Protein AF-A0A975Y231-F1 (afdb_monomer)

Sequence (164 aa):
MLDDYGSAPGITREAVRAVLRAVDEGRPRDGLIEALLAHFKVDHEVDLSIKITATADIAVWAEPARLVFECADSGSAIALGVIEDAAERLARDLALARARGALGTTAVAAGGVVTNQPRLFRSVAHHLSTYDPELRLELLTVPPVMGALQIAHHLVSPLEPSRP

Mean predicted aligned error: 6.47 Å

Nearest PDB structures (foldseek):
  2ch5-assembly2_D  TM=7.961E-01  e=3.727E-05  Homo sapiens
  2ch6-assembly2_C  TM=7.775E-01  e=4.372E-05  Homo sapiens
  2ch5-assembly2_C  TM=7.924E-01  e=8.732E-05  Homo sapiens
  2ch5-assembly1_A  TM=7.922E-01  e=1.568E-04  Homo sapiens
  2ch6-assembly1_D  TM=7.893E-01  e=2.669E-04  Homo sapiens

pLDDT: mean 88.18, std 10.55, range [45.03, 97.5]

Foldseek 3Di:
DPPPCQALLNLLVQLLVLLVVCVVVVHDDFVSQVLLCVVLVHDDSVVSVVSVVVDPDSVSSNVCSVVLLVSVVVPGPSSLVSLLVSLLVLLLVVLVVVVVPDPDQEDEDDDDRVVVRVPSVVSNQVNNCVSPVSRHYHYDPDDVVVVVVVVVVVVPDDDPPDDD

InterPro domains:
  IPR052519 Eukaryotic-type N-acetylglucosamine Kinase [PTHR43190] (2-156)

Radius of gyration: 20.05 Å; Cα contacts (8 Å, |Δi|>4): 178; chains: 1; bounding box: 51×28×69 Å

Organism: NCBI:txid2849501

Secondary structure (DSSP, 8-state):
--S-TTSHHHHHHHHHHHHHHHHHTTPPP-HHHHHHHHHHT-SSHHHHHHHHHT---HHHHHTTHHHHHHHHHTT-HHHHHHHHHHHHHHHHHHHHHHHTT---SEEEE-SHHHHH-HHHHHHHHHHHH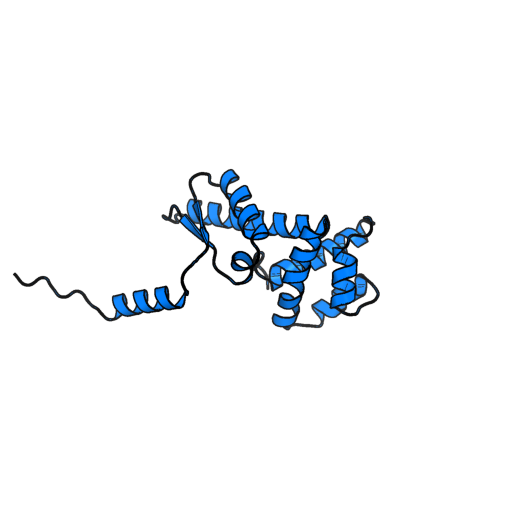HH-TT-EEEE--S-HHHHHHHHHHHHH--------

Solvent-accessible surface area (backbone atoms only — not comparable to full-atom values): 9336 Å² total; per-residue (Å²): 137,93,82,50,51,72,39,35,41,28,42,32,51,48,42,53,52,51,45,52,51,37,58,76,69,68,54,79,92,44,62,45,54,59,50,49,30,63,72,72,70,43,95,47,76,72,50,50,57,52,60,52,70,75,47,90,50,63,66,74,36,30,65,53,26,63,53,42,54,54,25,30,76,72,66,14,65,68,32,41,49,43,48,48,55,28,16,40,51,53,20,49,51,52,40,50,45,40,77,75,65,51,85,71,57,61,48,71,50,73,53,78,47,54,75,73,32,66,66,49,44,53,42,23,49,54,40,20,50,74,69,33,73,73,52,42,76,42,73,64,89,65,66,70,66,59,58,52,50,52,52,49,50,60,72,72,52,71,81,78,75,84,77,133

Structure (mmCIF, N/CA/C/O backbone):
data_AF-A0A975Y231-F1
#
_entry.id   AF-A0A975Y231-F1
#
loop_
_atom_site.group_PDB
_atom_site.id
_atom_site.type_symbol
_atom_site.label_atom_id
_atom_site.label_alt_id
_atom_site.label_comp_id
_atom_site.label_asym_id
_atom_site.label_entity_id
_atom_site.label_seq_id
_atom_site.pdbx_PDB_ins_code
_atom_site.Cartn_x
_atom_site.Cartn_y
_atom_site.Cartn_z
_atom_site.occupancy
_atom_site.B_iso_or_equiv
_atom_site.auth_seq_id
_atom_site.auth_comp_id
_atom_site.auth_asym_id
_atom_site.auth_atom_id
_atom_site.pdbx_PDB_model_num
ATOM 1 N N . MET A 1 1 ? 11.691 5.736 7.915 1.00 57.59 1 MET A N 1
ATOM 2 C CA . MET A 1 1 ? 11.540 5.540 6.453 1.00 57.59 1 MET A CA 1
ATOM 3 C C . MET A 1 1 ? 10.655 6.646 5.909 1.00 57.59 1 MET A C 1
ATOM 5 O O . MET A 1 1 ? 9.597 6.842 6.491 1.00 57.59 1 MET A O 1
ATOM 9 N N . LEU A 1 2 ? 11.084 7.391 4.886 1.00 62.06 2 LEU A N 1
ATOM 10 C CA . LEU A 1 2 ? 10.370 8.591 4.415 1.00 62.06 2 LEU A CA 1
ATOM 11 C C . LEU A 1 2 ? 9.488 8.354 3.176 1.00 62.06 2 LEU A C 1
ATOM 13 O O . LEU A 1 2 ? 8.511 9.076 3.024 1.00 62.06 2 LEU A O 1
ATOM 17 N N . ASP A 1 3 ? 9.771 7.342 2.345 1.00 63.41 3 ASP A N 1
ATOM 18 C CA . ASP A 1 3 ? 9.187 7.276 0.988 1.00 63.41 3 ASP A CA 1
ATOM 19 C C . ASP A 1 3 ? 8.788 5.869 0.503 1.00 63.41 3 ASP A C 1
ATOM 21 O O . ASP A 1 3 ? 8.765 5.587 -0.685 1.00 63.41 3 ASP A O 1
ATOM 25 N N . ASP A 1 4 ? 8.480 4.947 1.417 1.00 77.19 4 ASP A N 1
ATOM 26 C CA . ASP A 1 4 ? 8.187 3.551 1.053 1.00 77.19 4 ASP A CA 1
ATOM 27 C C . ASP A 1 4 ? 6.701 3.187 1.210 1.00 77.19 4 ASP A C 1
ATOM 29 O O . ASP A 1 4 ? 6.349 2.254 1.928 1.00 77.19 4 ASP A O 1
ATOM 33 N N . TYR A 1 5 ? 5.803 3.980 0.617 1.00 78.19 5 TYR A N 1
ATOM 34 C CA . TYR A 1 5 ? 4.349 3.923 0.868 1.00 78.19 5 TYR A CA 1
ATOM 35 C C . TYR A 1 5 ? 3.684 2.584 0.506 1.00 78.19 5 TYR A C 1
ATOM 37 O O . TYR A 1 5 ? 2.683 2.225 1.118 1.00 78.19 5 TYR A O 1
ATOM 45 N N . GLY A 1 6 ? 4.242 1.842 -0.454 1.00 80.81 6 GLY A N 1
ATOM 46 C CA . GLY A 1 6 ? 3.744 0.526 -0.870 1.00 80.81 6 GLY A CA 1
ATOM 47 C C . GLY A 1 6 ? 4.340 -0.660 -0.109 1.00 80.81 6 GLY A C 1
ATOM 48 O O . GLY A 1 6 ? 3.898 -1.795 -0.296 1.00 80.81 6 GLY A O 1
ATOM 49 N N . SER A 1 7 ? 5.360 -0.432 0.721 1.00 89.06 7 SER A N 1
ATOM 50 C CA . SER A 1 7 ? 5.985 -1.495 1.511 1.00 89.06 7 SER A CA 1
ATOM 51 C C . SER A 1 7 ? 5.190 -1.852 2.753 1.00 89.06 7 SER A C 1
ATOM 53 O O . SER A 1 7 ? 4.335 -1.101 3.215 1.00 89.06 7 SER A O 1
ATOM 55 N N . ALA A 1 8 ? 5.547 -2.982 3.360 1.00 90.38 8 ALA A N 1
ATOM 56 C CA . ALA A 1 8 ? 4.951 -3.412 4.612 1.00 90.38 8 ALA A CA 1
ATOM 57 C C . ALA A 1 8 ? 5.164 -2.374 5.743 1.00 90.38 8 ALA A C 1
ATOM 59 O O . ALA A 1 8 ? 4.168 -1.924 6.308 1.00 90.38 8 ALA A O 1
ATOM 60 N N . PRO A 1 9 ? 6.393 -1.885 6.017 1.00 89.12 9 PRO A N 1
ATOM 61 C CA . PRO A 1 9 ? 6.603 -0.787 6.965 1.00 89.12 9 PRO A CA 1
ATOM 62 C C . PRO A 1 9 ? 5.831 0.493 6.630 1.00 89.12 9 PRO A C 1
ATOM 64 O O . PRO A 1 9 ? 5.338 1.169 7.533 1.00 89.12 9 PRO A O 1
ATOM 67 N N . GLY A 1 10 ? 5.721 0.838 5.343 1.00 90.81 10 GLY A N 1
ATOM 68 C CA . GLY A 1 10 ? 4.967 2.005 4.890 1.00 90.81 10 GLY A CA 1
ATOM 69 C C . GLY A 1 10 ? 3.477 1.894 5.177 1.00 90.81 10 GLY A C 1
ATOM 70 O O . GLY A 1 10 ? 2.912 2.801 5.784 1.00 90.81 10 GLY A O 1
ATOM 71 N N . ILE A 1 11 ? 2.867 0.766 4.810 1.00 93.44 11 ILE A N 1
ATOM 72 C CA . ILE A 1 11 ? 1.452 0.478 5.062 1.00 93.44 11 ILE A CA 1
ATOM 73 C C . ILE A 1 11 ? 1.153 0.521 6.560 1.00 93.44 11 ILE A C 1
ATOM 75 O O . ILE A 1 11 ? 0.226 1.213 6.972 1.00 93.44 11 ILE A O 1
ATOM 79 N N . THR A 1 12 ? 1.969 -0.131 7.392 1.00 92.06 12 THR A N 1
ATOM 80 C CA . THR A 1 12 ? 1.816 -0.077 8.854 1.00 92.06 12 THR A CA 1
ATOM 81 C C . THR A 1 12 ? 1.907 1.349 9.385 1.00 92.06 12 THR A C 1
ATOM 83 O O . THR A 1 12 ? 1.085 1.765 10.201 1.00 92.06 12 THR A O 1
ATOM 86 N N . ARG A 1 13 ? 2.889 2.128 8.917 1.00 89.62 13 ARG A N 1
ATOM 87 C CA . ARG A 1 13 ? 3.065 3.520 9.342 1.00 89.62 13 ARG A CA 1
ATOM 88 C C . ARG A 1 13 ? 1.849 4.370 8.998 1.00 89.62 13 ARG A C 1
ATOM 90 O O . ARG A 1 13 ? 1.372 5.108 9.858 1.00 89.62 13 ARG A O 1
ATOM 97 N N . GLU A 1 14 ? 1.348 4.282 7.770 1.00 93.00 14 GLU A N 1
ATOM 98 C CA . GLU A 1 14 ? 0.168 5.048 7.368 1.00 93.00 14 GLU A CA 1
ATOM 99 C C . GLU A 1 14 ? -1.104 4.553 8.072 1.00 93.00 14 GLU A C 1
ATOM 101 O O . GLU A 1 14 ? -1.926 5.378 8.464 1.00 93.00 14 GLU A O 1
ATOM 106 N N . ALA A 1 15 ? -1.227 3.251 8.351 1.00 93.62 15 ALA A N 1
ATOM 107 C CA . ALA A 1 15 ? -2.323 2.694 9.143 1.00 93.62 15 ALA A CA 1
ATOM 108 C C . ALA A 1 15 ? -2.363 3.264 10.564 1.00 93.62 15 ALA A C 1
ATOM 110 O O . ALA A 1 15 ? -3.399 3.750 11.011 1.00 93.62 15 ALA A O 1
ATOM 111 N N . VAL A 1 16 ? -1.221 3.286 11.250 1.00 91.19 16 VAL A N 1
ATOM 112 C CA . VAL A 1 16 ? -1.094 3.855 12.600 1.00 91.19 16 VAL A CA 1
ATOM 113 C C . VAL A 1 16 ? -1.436 5.342 12.594 1.00 91.19 16 VAL A C 1
ATOM 115 O O . VAL A 1 16 ? -2.213 5.799 13.429 1.00 91.19 16 VAL A O 1
ATOM 118 N N . ARG A 1 17 ? -0.923 6.103 11.619 1.00 91.31 17 ARG A N 1
ATOM 119 C CA . ARG A 1 17 ? -1.261 7.528 11.467 1.00 91.31 17 ARG A CA 1
ATOM 120 C C . ARG A 1 17 ? -2.753 7.742 11.218 1.00 91.31 17 ARG A C 1
ATOM 122 O O . ARG A 1 17 ? -3.325 8.679 11.770 1.00 91.31 17 ARG A O 1
ATOM 129 N N . ALA A 1 18 ? -3.376 6.902 10.395 1.00 93.88 18 ALA A N 1
ATOM 130 C CA . ALA A 1 18 ? -4.797 6.992 10.086 1.00 93.88 18 ALA A CA 1
ATOM 131 C C . ALA A 1 18 ? -5.674 6.648 11.300 1.00 93.88 18 ALA A C 1
ATOM 133 O O . ALA A 1 18 ? -6.675 7.327 11.521 1.00 93.88 18 ALA A O 1
ATOM 134 N N . VAL A 1 19 ? -5.272 5.660 12.106 1.00 92.75 19 VAL A N 1
ATOM 135 C CA . VAL A 1 19 ? -5.929 5.321 13.376 1.00 92.75 19 VAL A CA 1
ATOM 136 C C . VAL A 1 19 ? -5.845 6.475 14.368 1.00 92.75 19 VAL A C 1
ATOM 138 O O . VAL A 1 19 ? -6.881 6.907 14.862 1.00 92.75 19 VAL A O 1
ATOM 141 N N . LEU A 1 20 ? -4.652 7.029 14.605 1.00 90.38 20 LEU A N 1
ATOM 142 C CA . LEU A 1 20 ? -4.482 8.159 15.527 1.00 90.38 20 LEU A CA 1
ATOM 143 C C . LEU A 1 20 ? -5.336 9.361 15.102 1.00 90.38 20 LEU A C 1
ATOM 145 O O . LEU A 1 20 ? -6.070 9.917 15.910 1.00 90.38 20 LEU A O 1
ATOM 149 N N . ARG A 1 21 ? -5.336 9.687 13.803 1.00 92.25 21 ARG A N 1
ATOM 150 C CA . ARG A 1 21 ? -6.192 10.745 13.255 1.00 92.25 21 ARG A CA 1
ATOM 151 C C . ARG A 1 21 ? -7.682 10.460 13.471 1.00 92.25 21 ARG A C 1
ATOM 153 O O . ARG A 1 21 ? -8.431 11.366 13.812 1.00 92.25 21 ARG A O 1
ATOM 160 N N . ALA A 1 22 ? -8.130 9.223 13.257 1.00 91.81 22 ALA A N 1
ATOM 161 C CA . ALA A 1 22 ? -9.532 8.855 13.450 1.00 91.81 22 ALA A CA 1
ATOM 162 C C . ALA A 1 22 ? -9.974 8.991 14.917 1.00 91.81 22 ALA A C 1
ATOM 164 O O . ALA A 1 22 ? -11.104 9.412 15.168 1.00 91.81 22 ALA A O 1
ATOM 165 N N . VAL A 1 23 ? -9.083 8.674 15.860 1.00 88.50 23 VAL A N 1
ATOM 166 C CA . VAL A 1 23 ? -9.304 8.853 17.303 1.00 88.50 23 VAL A CA 1
ATOM 167 C C . VAL A 1 23 ? -9.409 10.335 17.654 1.00 88.50 23 VAL A C 1
ATOM 169 O O . VAL A 1 23 ? -10.379 10.729 18.300 1.00 88.50 23 VAL A O 1
ATOM 172 N N . ASP A 1 24 ? -8.479 11.161 17.171 1.00 89.19 24 ASP A N 1
ATOM 173 C CA . ASP A 1 24 ? -8.492 12.614 17.397 1.00 89.19 24 ASP A CA 1
ATOM 174 C C . ASP A 1 24 ? -9.764 13.279 16.840 1.00 89.19 24 ASP A C 1
ATOM 176 O O . ASP A 1 24 ? -10.299 14.222 17.420 1.00 89.19 24 ASP A O 1
ATOM 180 N N . GLU A 1 25 ? -10.281 12.766 15.721 1.00 91.25 25 GLU A N 1
ATOM 181 C CA . GLU A 1 25 ? -11.525 13.222 15.094 1.00 91.25 25 GLU A CA 1
ATOM 182 C C . GLU A 1 25 ? -12.798 12.655 15.758 1.00 91.25 25 GLU A C 1
ATOM 184 O O . GLU A 1 25 ? -13.907 13.014 15.360 1.00 91.25 25 GLU A O 1
ATOM 189 N N . GLY A 1 26 ? -12.670 11.763 16.747 1.00 89.25 26 GLY A N 1
ATOM 190 C CA . GLY A 1 26 ? -13.803 11.131 17.427 1.00 89.25 26 GLY A CA 1
ATOM 191 C C . GLY A 1 26 ? -14.628 10.201 16.530 1.00 89.25 26 GLY A C 1
ATOM 192 O O . GLY A 1 26 ? -15.839 10.068 16.726 1.00 89.25 26 GLY A O 1
ATOM 193 N N . ARG A 1 27 ? -14.007 9.580 15.516 1.00 87.06 27 ARG A N 1
ATOM 194 C CA . ARG A 1 27 ? -14.697 8.650 14.607 1.00 87.06 27 ARG A CA 1
ATOM 195 C C . ARG A 1 27 ? -15.160 7.379 15.344 1.00 87.06 27 ARG A C 1
ATOM 197 O O . ARG A 1 27 ? -14.562 6.997 16.351 1.00 87.06 27 ARG A O 1
ATOM 204 N N . PRO A 1 28 ? -16.206 6.690 14.842 1.00 82.75 28 PRO A N 1
ATOM 205 C CA . PRO A 1 28 ? -16.649 5.412 15.397 1.00 82.75 28 PRO A CA 1
ATOM 206 C C . PRO A 1 28 ? -15.533 4.363 15.433 1.00 82.75 28 PRO A C 1
ATOM 208 O O . PRO A 1 28 ? -14.606 4.409 14.623 1.00 82.75 28 PRO A O 1
ATOM 211 N N . ARG A 1 29 ? -15.668 3.381 16.334 1.00 82.94 29 ARG A N 1
ATOM 212 C CA . ARG A 1 29 ? -14.738 2.249 16.415 1.00 82.94 29 ARG A CA 1
ATOM 213 C C . ARG A 1 29 ? -14.669 1.511 15.081 1.00 82.94 29 ARG A C 1
ATOM 215 O O . ARG A 1 29 ? -15.691 1.114 14.526 1.00 82.94 29 ARG A O 1
ATOM 222 N N . ASP A 1 30 ? -13.446 1.331 14.603 1.00 93.81 30 ASP A N 1
ATOM 223 C CA . ASP A 1 30 ? -13.108 0.640 13.366 1.00 93.81 30 ASP A CA 1
ATOM 224 C C . ASP A 1 30 ? -12.259 -0.593 13.710 1.00 93.81 30 ASP A C 1
ATOM 226 O O . ASP A 1 30 ? -11.387 -0.528 14.579 1.00 93.81 30 ASP A O 1
ATOM 230 N N . GLY A 1 31 ? -12.507 -1.719 13.033 1.00 93.56 31 GLY A N 1
ATOM 231 C CA . GLY A 1 31 ? -11.843 -2.993 13.327 1.00 93.56 31 GLY A CA 1
ATOM 232 C C . GLY A 1 31 ? -10.315 -2.960 13.201 1.00 93.56 31 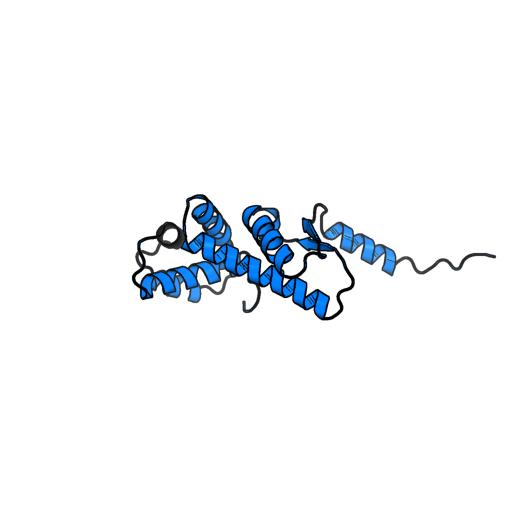GLY A C 1
ATOM 233 O O . GLY A 1 31 ? -9.638 -3.757 13.844 1.00 93.56 31 GLY A O 1
ATOM 234 N N . LEU A 1 32 ? -9.749 -2.019 12.436 1.00 95.44 32 LEU A N 1
ATOM 235 C CA . LEU A 1 32 ? -8.300 -1.824 12.375 1.00 95.44 32 LEU A CA 1
ATOM 236 C C . LEU A 1 32 ? -7.727 -1.310 13.702 1.00 95.44 32 LEU A C 1
ATOM 238 O O . LEU A 1 32 ? -6.613 -1.685 14.066 1.00 95.44 32 LEU A O 1
ATOM 242 N N . ILE 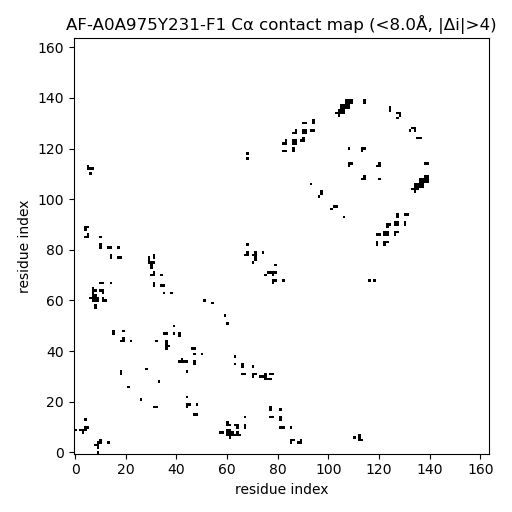A 1 33 ? -8.474 -0.471 14.425 1.00 93.19 33 ILE A N 1
ATOM 243 C CA . ILE A 1 33 ? -8.046 0.073 15.720 1.00 93.19 33 ILE A CA 1
ATOM 244 C C . ILE A 1 33 ? -7.876 -1.083 16.707 1.00 93.19 33 ILE A C 1
ATOM 246 O O . ILE A 1 33 ? -6.794 -1.276 17.257 1.00 93.19 33 ILE A O 1
ATOM 250 N N . GLU A 1 34 ? -8.917 -1.902 16.861 1.00 92.06 34 GLU A N 1
ATOM 251 C CA . GLU A 1 34 ? -8.921 -3.054 17.771 1.00 92.06 34 GLU A CA 1
ATOM 252 C C . GLU A 1 34 ? -7.822 -4.064 17.413 1.00 92.06 34 GLU A C 1
ATOM 254 O O . GLU A 1 34 ? -7.103 -4.551 18.287 1.00 92.06 34 GLU A O 1
ATOM 259 N N . ALA A 1 35 ? -7.642 -4.327 16.118 1.00 94.19 35 ALA A N 1
ATOM 260 C CA . ALA A 1 35 ? -6.631 -5.246 15.623 1.00 94.19 35 ALA A CA 1
ATOM 261 C C . ALA A 1 35 ? -5.201 -4.774 15.945 1.00 94.19 35 ALA A C 1
ATOM 263 O O . ALA A 1 35 ? -4.377 -5.566 16.409 1.00 94.19 35 ALA A O 1
ATOM 264 N N . LEU A 1 36 ? -4.900 -3.487 15.740 1.00 91.94 36 LEU A N 1
ATOM 265 C CA . LEU A 1 36 ? -3.579 -2.931 16.038 1.00 91.94 36 LEU A CA 1
ATOM 266 C C . LEU A 1 36 ? -3.306 -2.885 17.547 1.00 91.94 36 LEU A C 1
ATOM 268 O O . LEU A 1 36 ? -2.211 -3.260 17.962 1.00 91.94 36 LEU A O 1
ATOM 272 N N . LEU A 1 37 ? -4.288 -2.504 18.371 1.00 91.06 37 LEU A N 1
ATOM 273 C CA . LEU A 1 37 ? -4.159 -2.547 19.834 1.00 91.06 37 LEU A CA 1
ATOM 274 C C . LEU A 1 37 ? -3.817 -3.965 20.319 1.00 91.06 37 LEU A C 1
ATOM 276 O O . LEU A 1 37 ? -2.854 -4.159 21.066 1.00 91.06 37 LEU A O 1
ATOM 280 N N . ALA A 1 38 ? -4.543 -4.970 19.819 1.00 91.88 38 ALA A N 1
ATOM 281 C CA . ALA A 1 38 ? -4.301 -6.372 20.146 1.00 91.88 38 ALA A CA 1
ATOM 282 C C . ALA A 1 38 ? -2.917 -6.855 19.678 1.00 91.88 38 ALA A C 1
ATOM 284 O O . ALA A 1 38 ? -2.214 -7.534 20.431 1.00 91.88 38 ALA A O 1
ATOM 285 N N . HIS A 1 39 ? -2.499 -6.482 18.464 1.00 91.00 39 HIS A N 1
ATOM 286 C CA . HIS A 1 39 ? -1.195 -6.856 17.914 1.00 91.00 39 HIS A CA 1
ATOM 287 C C . HIS A 1 39 ? -0.037 -6.269 18.735 1.00 91.00 39 HIS A C 1
ATOM 289 O O . HIS A 1 39 ? 0.885 -6.988 19.124 1.00 91.00 39 HIS A O 1
ATOM 295 N N . PHE A 1 40 ? -0.108 -4.975 19.057 1.00 87.62 40 PHE A N 1
ATOM 296 C CA . PHE A 1 40 ? 0.931 -4.281 19.820 1.00 87.62 40 PHE A CA 1
ATOM 297 C C . PHE A 1 40 ? 0.837 -4.493 21.337 1.00 87.62 40 PHE A C 1
ATOM 299 O O . PHE A 1 40 ? 1.755 -4.088 22.058 1.00 87.62 40 PHE A O 1
ATOM 306 N N . LYS A 1 41 ? -0.214 -5.183 21.806 1.00 89.69 41 LYS A N 1
ATOM 307 C CA . LYS A 1 41 ? -0.499 -5.480 23.218 1.00 89.69 41 LYS A CA 1
ATOM 308 C C . LYS A 1 41 ? -0.548 -4.207 24.061 1.00 89.69 41 LYS A C 1
ATOM 310 O O . LYS A 1 41 ? 0.156 -4.091 25.065 1.00 89.69 41 LYS A O 1
ATOM 315 N N . VAL A 1 42 ? -1.341 -3.249 23.598 1.00 89.50 42 VAL A N 1
ATOM 316 C CA . VAL A 1 42 ? -1.576 -1.968 24.265 1.00 89.50 42 VAL A CA 1
ATOM 317 C C . VAL A 1 42 ? -3.072 -1.758 24.470 1.00 89.50 42 VAL A C 1
ATOM 319 O O . VAL A 1 42 ? -3.879 -2.209 23.658 1.00 89.50 42 VAL A O 1
ATOM 322 N N . ASP A 1 43 ? -3.431 -1.075 25.553 1.00 84.75 43 ASP A N 1
ATOM 323 C CA . ASP A 1 43 ? -4.831 -0.898 25.952 1.00 84.75 43 ASP A CA 1
ATOM 324 C C . ASP A 1 43 ? -5.464 0.359 25.334 1.00 84.75 43 ASP A C 1
ATOM 326 O O . ASP A 1 43 ? -6.685 0.427 25.176 1.00 84.75 43 ASP A O 1
ATOM 330 N N . HIS A 1 44 ? -4.639 1.346 24.965 1.00 82.81 44 HIS A N 1
ATOM 331 C CA . HIS A 1 44 ? -5.086 2.639 24.454 1.00 82.81 44 HIS A CA 1
ATOM 332 C C . HIS A 1 44 ? -4.363 3.052 23.169 1.00 82.81 44 HIS A C 1
ATOM 334 O O . HIS A 1 44 ? -3.193 2.750 22.938 1.00 82.81 44 HIS A O 1
ATOM 340 N N . GLU A 1 45 ? -5.062 3.806 22.325 1.00 80.44 45 GLU A N 1
ATOM 341 C CA . GLU A 1 45 ? -4.591 4.231 21.005 1.00 80.44 45 GLU A CA 1
ATOM 342 C C . GLU A 1 45 ? -3.390 5.179 21.104 1.00 80.44 45 GLU A C 1
ATOM 344 O O . GLU A 1 45 ? -2.491 5.143 20.264 1.00 80.44 45 GLU A O 1
ATOM 349 N N . VAL A 1 46 ? -3.318 5.970 22.179 1.00 77.44 46 VAL A N 1
ATOM 350 C CA . VAL A 1 46 ? -2.167 6.837 22.479 1.00 77.44 46 VAL A CA 1
ATOM 351 C C . VAL A 1 46 ? -0.897 6.010 22.706 1.00 77.44 46 VAL A C 1
ATOM 353 O O . VAL A 1 46 ? 0.176 6.383 22.221 1.00 77.44 46 VAL A O 1
ATOM 356 N N . ASP A 1 47 ? -1.013 4.847 23.352 1.00 83.06 47 ASP A N 1
ATOM 357 C CA . ASP A 1 47 ? 0.119 3.956 23.628 1.00 83.06 47 ASP A CA 1
ATOM 358 C C . ASP A 1 47 ? 0.659 3.297 22.355 1.00 83.06 47 ASP A C 1
ATOM 360 O O . ASP A 1 47 ? 1.845 2.962 22.285 1.00 83.06 47 ASP A O 1
ATOM 364 N N . LEU A 1 48 ? -0.174 3.180 21.314 1.00 80.75 48 LEU A N 1
ATOM 365 C CA . LEU A 1 48 ? 0.234 2.704 19.993 1.00 80.75 48 LEU A CA 1
ATOM 366 C C . LEU A 1 48 ? 1.361 3.580 19.431 1.00 80.75 48 LEU A C 1
ATOM 368 O O . LEU A 1 48 ? 2.376 3.066 18.961 1.00 80.75 48 LEU A O 1
ATOM 372 N N . SER A 1 49 ? 1.214 4.907 19.541 1.00 78.12 49 SER A N 1
ATOM 373 C CA . SER A 1 49 ? 2.204 5.872 19.052 1.00 78.12 49 SER A CA 1
ATOM 374 C C . SER A 1 49 ? 3.539 5.754 19.795 1.00 78.12 49 SER A C 1
ATOM 376 O O . SER A 1 49 ? 4.602 5.758 19.169 1.00 78.12 49 SER A O 1
ATOM 378 N N . ILE A 1 50 ? 3.493 5.560 21.116 1.00 79.88 50 ILE A N 1
ATOM 379 C CA . ILE A 1 50 ? 4.673 5.421 21.976 1.00 79.88 50 ILE A CA 1
ATOM 380 C C . ILE A 1 50 ? 5.389 4.104 21.672 1.00 79.88 50 ILE A C 1
ATOM 382 O O . ILE A 1 50 ? 6.598 4.089 21.446 1.00 79.88 50 ILE A O 1
ATOM 386 N N . LYS A 1 51 ? 4.646 2.994 21.618 1.00 80.69 51 LYS A N 1
ATOM 387 C CA . LYS A 1 51 ? 5.193 1.651 21.393 1.00 80.69 51 LYS A CA 1
ATOM 388 C C . LYS A 1 51 ? 5.938 1.551 20.064 1.00 80.69 51 LYS A C 1
ATOM 390 O O . LYS A 1 51 ? 7.027 0.977 19.986 1.00 80.69 51 LYS A O 1
ATOM 395 N N . ILE A 1 52 ? 5.343 2.135 19.034 1.00 74.69 52 ILE A N 1
ATOM 396 C CA . ILE A 1 52 ? 5.853 2.105 17.672 1.00 74.69 52 ILE A CA 1
ATOM 397 C C . ILE A 1 52 ? 7.054 3.038 17.496 1.00 74.69 52 ILE A C 1
ATOM 399 O O . ILE A 1 52 ? 8.049 2.648 16.891 1.00 74.69 52 ILE A O 1
ATOM 403 N N . THR A 1 53 ? 7.010 4.248 18.057 1.00 75.19 53 THR A N 1
ATOM 404 C CA . THR A 1 53 ? 8.133 5.200 17.954 1.00 75.19 53 THR A CA 1
ATOM 405 C C . THR A 1 53 ? 9.334 4.797 18.806 1.00 75.19 53 THR A C 1
ATOM 407 O O . THR A 1 53 ? 10.468 5.083 18.425 1.00 75.19 53 THR A O 1
ATOM 410 N N . ALA A 1 54 ? 9.116 4.075 19.909 1.00 77.62 54 ALA A N 1
ATOM 411 C CA . ALA A 1 54 ? 10.185 3.511 20.731 1.00 77.62 54 ALA A CA 1
ATOM 412 C C . ALA A 1 54 ? 10.978 2.393 20.026 1.00 77.62 54 ALA A C 1
ATOM 414 O O . ALA A 1 54 ? 12.061 2.030 20.486 1.00 77.62 54 ALA A O 1
ATOM 415 N N . THR A 1 55 ? 10.466 1.851 18.915 1.00 68.50 55 THR A N 1
ATOM 416 C CA . THR A 1 55 ? 11.064 0.711 18.213 1.00 68.50 55 THR A CA 1
ATOM 417 C C . THR A 1 55 ? 11.573 1.132 16.833 1.00 68.50 55 THR A C 1
ATOM 419 O O . THR A 1 55 ? 10.802 1.377 15.908 1.00 68.50 55 THR A O 1
ATOM 422 N N . ALA A 1 56 ? 12.897 1.184 16.664 1.00 65.06 56 ALA A N 1
ATOM 423 C CA . ALA A 1 56 ? 13.531 1.505 15.379 1.00 65.06 56 ALA A CA 1
ATOM 424 C C . ALA A 1 56 ? 13.640 0.300 14.417 1.00 65.06 56 ALA A C 1
ATOM 426 O O . ALA A 1 56 ? 14.234 0.420 13.346 1.00 65.06 56 ALA A O 1
ATOM 427 N N . ASP A 1 57 ? 13.097 -0.862 14.791 1.00 80.38 57 ASP A N 1
ATOM 428 C CA . ASP A 1 57 ? 13.235 -2.101 14.026 1.00 80.38 57 ASP A CA 1
ATOM 429 C C . ASP A 1 57 ? 12.210 -2.195 12.890 1.00 80.38 57 ASP A C 1
ATOM 431 O O . ASP A 1 57 ? 11.016 -2.385 13.115 1.00 80.38 57 ASP A O 1
ATOM 435 N N . ILE A 1 58 ? 12.699 -2.119 11.652 1.00 76.38 58 ILE A N 1
ATOM 436 C CA . ILE A 1 58 ? 11.902 -2.219 10.426 1.00 76.38 58 ILE A CA 1
ATOM 437 C C . ILE A 1 58 ? 11.072 -3.510 10.341 1.00 76.38 58 ILE A C 1
ATOM 439 O O . ILE A 1 58 ? 10.009 -3.494 9.722 1.00 76.38 58 ILE A O 1
ATOM 443 N N . ALA A 1 59 ? 11.512 -4.606 10.970 1.00 79.88 59 ALA A N 1
ATOM 444 C CA . ALA A 1 59 ? 10.767 -5.861 10.999 1.00 79.88 59 ALA A CA 1
ATOM 445 C C . ALA A 1 59 ? 9.471 -5.720 11.809 1.00 79.88 59 ALA A C 1
ATOM 447 O O . ALA A 1 59 ? 8.412 -6.140 11.345 1.00 79.88 59 ALA A O 1
ATOM 448 N N . VAL A 1 60 ? 9.536 -5.026 12.950 1.00 79.12 60 VAL A N 1
ATOM 449 C CA . VAL A 1 60 ? 8.368 -4.707 13.790 1.00 79.12 60 VAL A CA 1
ATOM 450 C C . VAL A 1 60 ? 7.388 -3.804 13.043 1.00 79.12 60 VAL A C 1
ATOM 452 O O . VAL A 1 60 ? 6.178 -3.941 13.184 1.00 79.12 60 VAL A O 1
ATOM 455 N N . TRP A 1 61 ? 7.890 -2.909 12.190 1.00 80.38 61 TRP A N 1
ATOM 456 C CA . TRP A 1 61 ? 7.036 -2.104 11.316 1.00 80.38 61 TRP A CA 1
ATOM 457 C C . TRP A 1 61 ? 6.450 -2.905 10.148 1.00 80.38 61 TRP A C 1
ATOM 459 O O . TRP A 1 61 ? 5.387 -2.553 9.651 1.00 80.38 61 TRP A O 1
ATOM 469 N N . ALA A 1 62 ? 7.104 -3.965 9.678 1.00 84.00 62 ALA A N 1
ATOM 470 C CA . ALA A 1 62 ? 6.612 -4.762 8.557 1.00 84.00 62 ALA A CA 1
ATOM 471 C C . ALA A 1 62 ? 5.528 -5.773 8.968 1.00 84.00 62 ALA A C 1
ATOM 473 O O . ALA A 1 62 ? 4.618 -6.045 8.186 1.00 84.00 62 ALA A O 1
ATOM 474 N N . GLU A 1 63 ? 5.619 -6.327 10.178 1.00 84.00 63 GLU A N 1
ATOM 475 C CA . GLU A 1 63 ? 4.763 -7.420 10.655 1.00 84.00 63 GLU A CA 1
ATOM 476 C C . GLU A 1 63 ? 3.246 -7.126 10.578 1.00 84.00 63 GLU A C 1
ATOM 478 O O . GLU A 1 63 ? 2.513 -7.959 10.032 1.00 84.00 63 GLU A O 1
ATOM 483 N N . PRO A 1 64 ? 2.745 -5.942 10.992 1.00 86.75 64 PRO A N 1
ATOM 484 C CA . PRO A 1 64 ? 1.312 -5.656 10.988 1.00 86.75 64 PRO A CA 1
ATOM 485 C C . PRO A 1 64 ? 0.745 -5.374 9.597 1.00 86.75 64 PRO A C 1
ATOM 487 O O . PRO A 1 64 ? -0.469 -5.263 9.453 1.00 86.75 64 PRO A O 1
ATOM 490 N N . ALA A 1 65 ? 1.568 -5.249 8.552 1.00 91.69 65 ALA A N 1
ATOM 491 C CA . ALA A 1 65 ? 1.072 -4.864 7.234 1.00 91.69 65 ALA A CA 1
ATOM 492 C C . ALA A 1 65 ? -0.011 -5.823 6.728 1.00 91.69 65 ALA A C 1
ATOM 494 O O . ALA A 1 65 ? -1.022 -5.383 6.189 1.00 91.69 65 ALA A O 1
ATOM 495 N N . ARG A 1 66 ? 0.161 -7.133 6.961 1.00 92.00 66 ARG A N 1
ATOM 496 C CA . ARG A 1 66 ? -0.833 -8.159 6.611 1.00 92.00 66 ARG A CA 1
ATOM 497 C C . ARG A 1 66 ? -2.171 -7.934 7.325 1.00 92.00 66 ARG A C 1
ATOM 499 O O . ARG A 1 66 ? -3.213 -8.073 6.692 1.00 92.00 66 ARG A O 1
ATOM 506 N N . LEU A 1 67 ? -2.129 -7.534 8.594 1.00 94.88 67 LEU A N 1
ATOM 507 C CA . LEU A 1 67 ? -3.313 -7.244 9.400 1.00 94.88 67 LEU A CA 1
ATOM 508 C C . LEU A 1 67 ? -4.144 -6.109 8.793 1.00 94.88 67 LEU A C 1
ATOM 510 O O . LEU A 1 67 ? -5.365 -6.190 8.774 1.00 94.88 67 LEU A O 1
ATOM 514 N N . VAL A 1 68 ? -3.494 -5.084 8.231 1.00 96.31 68 VAL A N 1
ATOM 515 C CA . VAL A 1 68 ? -4.191 -3.982 7.547 1.00 96.31 68 VAL A CA 1
ATOM 516 C C . VAL A 1 68 ? -5.033 -4.514 6.383 1.00 96.31 68 VAL A C 1
ATOM 518 O O . VAL A 1 68 ? -6.204 -4.161 6.258 1.00 96.31 68 VAL A O 1
ATOM 521 N N . PHE A 1 69 ? -4.479 -5.408 5.561 1.00 95.62 69 PHE A N 1
ATOM 522 C CA . PHE A 1 69 ? -5.226 -6.023 4.459 1.00 95.62 69 PHE A CA 1
ATOM 523 C C . PHE A 1 69 ? -6.380 -6.904 4.958 1.00 95.62 69 PHE A C 1
ATOM 525 O O . PHE A 1 69 ? -7.487 -6.802 4.433 1.00 95.62 69 PHE A O 1
ATOM 532 N N . GLU A 1 70 ? -6.160 -7.701 6.006 1.00 95.69 70 GLU A N 1
ATOM 533 C CA . GLU A 1 70 ? -7.196 -8.550 6.614 1.00 95.69 70 GLU A CA 1
ATOM 534 C C . GLU A 1 70 ? -8.350 -7.720 7.211 1.00 95.69 70 GLU A C 1
ATOM 536 O O . GLU A 1 70 ? -9.527 -8.048 7.028 1.00 95.69 70 GLU A O 1
ATOM 541 N N . CYS A 1 71 ? -8.044 -6.594 7.862 1.00 96.94 71 CYS A N 1
ATOM 542 C CA . CYS A 1 71 ? -9.048 -5.652 8.355 1.00 96.94 71 CYS A CA 1
ATOM 543 C C . CYS A 1 71 ? -9.828 -4.998 7.209 1.00 96.94 71 CYS A C 1
ATOM 545 O O . CYS A 1 71 ? -11.048 -4.857 7.307 1.00 96.94 71 CYS A O 1
ATOM 547 N N . ALA A 1 72 ? -9.158 -4.625 6.115 1.00 96.88 72 ALA A N 1
ATOM 548 C CA . ALA A 1 72 ? -9.818 -4.078 4.931 1.00 96.88 72 ALA A CA 1
ATOM 549 C C . ALA A 1 72 ? -10.771 -5.097 4.284 1.00 96.88 72 ALA A C 1
ATOM 551 O O . ALA A 1 72 ? -11.875 -4.740 3.873 1.00 96.88 72 ALA A O 1
ATOM 552 N N . ASP A 1 73 ? -10.377 -6.371 4.234 1.00 95.06 73 ASP A N 1
ATOM 553 C CA . ASP A 1 73 ? -11.236 -7.471 3.778 1.00 95.06 73 ASP A CA 1
ATOM 554 C C . ASP A 1 73 ? -12.430 -7.704 4.719 1.00 95.06 73 ASP A C 1
ATOM 556 O O . ASP A 1 73 ? -13.510 -8.074 4.264 1.00 95.06 73 ASP A O 1
ATOM 560 N N . SER A 1 74 ? -12.262 -7.401 6.008 1.00 95.75 74 SER A N 1
ATOM 561 C CA . SER A 1 74 ? -13.314 -7.468 7.032 1.00 95.75 74 SER A CA 1
ATOM 562 C C . SER A 1 74 ? -14.195 -6.208 7.107 1.00 95.75 74 SER A C 1
ATOM 564 O O . SER A 1 74 ? -15.080 -6.131 7.956 1.00 95.75 74 SER A O 1
ATOM 566 N N . GLY A 1 75 ? -13.979 -5.221 6.228 1.00 96.12 75 GLY A N 1
ATOM 567 C CA . GLY A 1 75 ? -14.816 -4.020 6.118 1.00 96.12 75 GLY A CA 1
ATOM 568 C C . GLY A 1 75 ? -14.333 -2.790 6.894 1.00 96.12 75 GLY A C 1
ATOM 569 O O . GLY A 1 75 ? -15.089 -1.829 7.013 1.00 96.12 75 GLY A O 1
ATOM 570 N N . SER A 1 76 ? -13.096 -2.780 7.403 1.00 97.50 76 SER A N 1
ATOM 571 C CA . SER A 1 76 ? -12.495 -1.581 8.006 1.00 97.50 76 SER A CA 1
ATOM 572 C C . SER A 1 76 ? -12.377 -0.452 6.978 1.00 97.50 76 SER A C 1
ATOM 574 O O . SER A 1 76 ? -11.667 -0.572 5.976 1.00 97.50 76 SER A O 1
ATOM 576 N N . ALA A 1 77 ? -13.037 0.674 7.251 1.00 96.25 77 ALA A N 1
ATOM 577 C CA . ALA A 1 77 ? -12.988 1.850 6.392 1.00 96.25 77 ALA A CA 1
ATOM 578 C C . ALA A 1 77 ? -11.622 2.542 6.478 1.00 96.25 77 ALA A C 1
ATOM 580 O O . ALA A 1 77 ? -11.116 3.036 5.469 1.00 96.25 77 ALA A O 1
ATOM 581 N N . ILE A 1 78 ? -11.003 2.547 7.665 1.00 96.88 78 ILE A N 1
ATOM 582 C CA . ILE A 1 78 ? -9.661 3.114 7.848 1.00 96.88 78 ILE A CA 1
ATOM 583 C C . ILE A 1 78 ? -8.632 2.300 7.055 1.00 96.88 78 ILE A C 1
ATOM 585 O O . ILE A 1 78 ? -7.833 2.884 6.323 1.00 96.88 78 ILE A O 1
ATOM 589 N N . ALA A 1 79 ? -8.669 0.967 7.147 1.00 97.12 79 ALA A N 1
ATOM 590 C CA . ALA A 1 79 ? -7.731 0.106 6.431 1.00 97.12 79 ALA A CA 1
ATOM 591 C C . ALA A 1 79 ? -7.890 0.215 4.911 1.00 97.12 79 ALA A C 1
ATOM 593 O O . ALA A 1 79 ? -6.893 0.302 4.194 1.00 97.12 79 ALA A O 1
ATOM 594 N N . LEU A 1 80 ? -9.135 0.260 4.422 1.00 97.12 80 LEU A N 1
ATOM 595 C CA . LEU A 1 80 ? -9.419 0.498 3.007 1.00 97.12 80 LEU A CA 1
ATOM 596 C C . LEU A 1 80 ? -8.820 1.826 2.539 1.00 97.12 80 LEU A C 1
ATOM 598 O O . LEU A 1 80 ? -8.102 1.837 1.544 1.00 97.12 80 LEU A O 1
ATOM 602 N N . GLY A 1 81 ? -9.042 2.914 3.284 1.00 97.00 81 GLY A N 1
ATOM 603 C CA . GLY A 1 81 ? -8.484 4.226 2.951 1.00 97.00 81 GLY A CA 1
ATOM 604 C C . GLY A 1 81 ? -6.956 4.224 2.875 1.00 97.00 81 GLY A C 1
ATOM 605 O O . GLY A 1 81 ? -6.391 4.750 1.927 1.00 97.00 81 GLY A O 1
ATOM 606 N N . VAL A 1 82 ? -6.279 3.560 3.817 1.00 96.88 82 VAL A N 1
ATOM 607 C CA . VAL A 1 82 ? -4.808 3.447 3.818 1.00 96.88 82 VAL A CA 1
ATOM 608 C C . VAL A 1 82 ? -4.292 2.738 2.564 1.00 96.88 82 VAL A C 1
ATOM 610 O O . VAL A 1 82 ? -3.299 3.165 1.975 1.00 96.88 82 VAL A O 1
ATOM 613 N N . ILE A 1 83 ? -4.953 1.653 2.153 1.00 96.81 83 ILE A N 1
ATOM 614 C CA . ILE A 1 83 ? -4.553 0.875 0.974 1.00 96.81 83 ILE A CA 1
ATOM 615 C C . ILE A 1 83 ? -4.801 1.668 -0.310 1.00 96.81 83 ILE A C 1
ATOM 617 O O . ILE A 1 83 ? -3.933 1.676 -1.182 1.00 96.81 83 ILE A O 1
ATOM 621 N N . GLU A 1 84 ? -5.947 2.344 -0.417 1.00 97.44 84 GLU A N 1
ATOM 622 C CA . GLU A 1 84 ? -6.274 3.189 -1.569 1.00 97.44 84 GLU A CA 1
ATOM 623 C C . GLU A 1 84 ? -5.315 4.381 -1.684 1.00 97.44 84 GLU A C 1
ATOM 625 O O . GLU A 1 84 ? -4.759 4.608 -2.756 1.00 97.44 84 GLU A O 1
ATOM 630 N N . ASP A 1 85 ? -5.019 5.071 -0.578 1.00 96.38 85 ASP A N 1
ATOM 631 C CA . ASP A 1 85 ? -4.061 6.183 -0.557 1.00 96.38 85 ASP A CA 1
ATOM 632 C C . ASP A 1 85 ? -2.657 5.724 -0.991 1.00 96.38 85 ASP A C 1
ATOM 634 O O . ASP A 1 85 ? -1.955 6.421 -1.731 1.00 96.38 85 ASP A O 1
ATOM 638 N N . ALA A 1 86 ? -2.215 4.548 -0.529 1.00 95.06 86 ALA A N 1
ATOM 639 C CA . ALA A 1 86 ? -0.932 3.976 -0.928 1.00 95.06 86 ALA A CA 1
ATOM 640 C C . ALA A 1 86 ? -0.918 3.613 -2.420 1.00 95.06 86 ALA A C 1
ATOM 642 O O . ALA A 1 86 ? 0.050 3.912 -3.124 1.00 95.06 86 ALA A O 1
ATOM 643 N N . ALA A 1 87 ? -1.993 3.000 -2.911 1.00 96.25 87 ALA A N 1
ATOM 644 C CA . ALA A 1 87 ? -2.126 2.608 -4.304 1.00 96.25 87 ALA A CA 1
ATOM 645 C C . ALA A 1 87 ? -2.161 3.808 -5.258 1.00 96.25 87 ALA A C 1
ATOM 647 O O . ALA A 1 87 ? -1.476 3.800 -6.282 1.00 96.25 87 ALA A O 1
ATOM 648 N N . GLU A 1 88 ? -2.902 4.855 -4.900 1.00 96.62 88 GLU A N 1
ATOM 649 C CA . GLU A 1 88 ? -2.977 6.095 -5.666 1.00 96.62 88 GLU A CA 1
ATOM 650 C C . GLU A 1 88 ? -1.605 6.774 -5.758 1.00 96.62 88 GLU A C 1
ATOM 652 O O . GLU A 1 88 ? -1.187 7.205 -6.835 1.00 96.62 88 GLU A O 1
ATOM 657 N N . ARG A 1 89 ? -0.863 6.829 -4.642 1.00 95.06 89 ARG A N 1
ATOM 658 C CA . ARG A 1 89 ? 0.504 7.375 -4.619 1.00 95.06 89 ARG A CA 1
ATOM 659 C C . ARG A 1 89 ? 1.419 6.621 -5.579 1.00 95.06 89 ARG A C 1
ATOM 661 O O . ARG A 1 89 ? 2.050 7.262 -6.413 1.00 95.06 89 ARG A O 1
ATOM 668 N N . LEU A 1 90 ? 1.423 5.287 -5.521 1.00 94.12 90 LEU A N 1
ATOM 669 C CA . LEU A 1 90 ? 2.219 4.453 -6.427 1.00 94.12 90 LEU A CA 1
ATOM 670 C C . LEU A 1 90 ? 1.845 4.681 -7.899 1.00 94.12 90 LEU A C 1
ATOM 672 O O . LEU A 1 90 ? 2.726 4.827 -8.744 1.00 94.12 90 LEU A O 1
ATOM 676 N N . ALA A 1 91 ? 0.549 4.739 -8.214 1.00 95.69 91 ALA A N 1
ATOM 677 C CA . ALA A 1 91 ? 0.072 4.992 -9.571 1.00 95.69 91 ALA A CA 1
ATOM 678 C C . ALA A 1 91 ? 0.516 6.369 -10.094 1.00 95.69 91 ALA A C 1
ATOM 680 O O . ALA A 1 91 ? 0.996 6.485 -11.225 1.00 95.69 91 ALA A O 1
ATOM 681 N N . ARG A 1 92 ? 0.424 7.404 -9.253 1.00 95.38 92 ARG A N 1
ATOM 682 C CA . ARG A 1 92 ? 0.910 8.747 -9.577 1.00 95.38 92 ARG A CA 1
ATOM 683 C C . ARG A 1 92 ? 2.423 8.768 -9.793 1.00 95.38 92 ARG A C 1
ATOM 685 O O . ARG A 1 92 ? 2.889 9.430 -10.719 1.00 95.38 92 ARG A O 1
ATOM 692 N N . ASP A 1 93 ? 3.187 8.052 -8.973 1.00 93.81 93 ASP A N 1
ATOM 693 C CA . ASP A 1 93 ? 4.646 7.996 -9.093 1.00 93.81 93 ASP A CA 1
ATOM 694 C C . ASP A 1 93 ? 5.076 7.305 -10.399 1.00 93.81 93 ASP A C 1
ATOM 696 O O . ASP A 1 93 ? 6.000 7.774 -11.069 1.00 93.81 93 ASP A O 1
ATOM 700 N N . LEU A 1 94 ? 4.356 6.258 -10.825 1.00 94.44 94 LEU A N 1
ATOM 701 C CA . LEU A 1 94 ? 4.547 5.618 -12.132 1.00 94.44 94 LEU A CA 1
ATOM 702 C C . LEU A 1 94 ? 4.271 6.584 -13.294 1.00 94.44 94 LEU A C 1
ATOM 704 O O . LEU A 1 94 ? 5.102 6.716 -14.197 1.00 94.44 94 LEU A O 1
ATOM 708 N N . ALA A 1 95 ? 3.145 7.299 -13.254 1.00 93.12 95 ALA A N 1
ATOM 709 C CA . ALA A 1 95 ? 2.806 8.288 -14.277 1.00 93.12 95 ALA A CA 1
ATOM 710 C C . ALA A 1 95 ? 3.847 9.421 -14.338 1.00 93.12 95 ALA A C 1
ATOM 712 O O . ALA A 1 95 ? 4.279 9.830 -15.419 1.00 93.12 95 ALA A O 1
ATOM 713 N N . LEU A 1 96 ? 4.327 9.882 -13.179 1.00 94.38 96 LEU A N 1
ATOM 714 C CA . LEU A 1 96 ? 5.380 10.891 -13.089 1.00 94.38 96 LEU A CA 1
ATOM 715 C C . LEU A 1 96 ? 6.712 10.387 -13.660 1.00 94.38 96 LEU A C 1
ATOM 717 O O . LEU A 1 96 ? 7.408 11.140 -14.344 1.00 94.38 96 LEU A O 1
ATOM 721 N N . ALA A 1 97 ? 7.074 9.128 -13.404 1.00 93.69 97 ALA A N 1
ATOM 722 C CA . ALA A 1 97 ? 8.277 8.520 -13.965 1.00 93.69 97 ALA A CA 1
ATOM 723 C C . ALA A 1 97 ? 8.221 8.473 -15.501 1.00 93.69 97 ALA A C 1
ATOM 725 O O . ALA A 1 97 ? 9.201 8.828 -16.162 1.00 93.69 97 ALA A O 1
ATOM 726 N N . ARG A 1 98 ? 7.066 8.121 -16.083 1.00 92.75 98 ARG A N 1
ATOM 727 C CA . ARG A 1 98 ? 6.869 8.152 -17.540 1.00 92.75 98 ARG A CA 1
ATOM 728 C C . ARG A 1 98 ? 6.921 9.567 -18.102 1.00 92.75 98 ARG A C 1
ATOM 730 O O . ARG A 1 98 ? 7.647 9.804 -19.064 1.00 92.75 98 ARG A O 1
ATOM 737 N N . ALA A 1 99 ? 6.251 10.524 -17.461 1.00 91.75 99 ALA A N 1
ATOM 738 C CA . ALA A 1 99 ? 6.299 11.933 -17.858 1.00 91.75 99 ALA A CA 1
ATOM 739 C C . ALA A 1 99 ? 7.728 12.515 -17.837 1.00 91.75 99 ALA A C 1
ATOM 741 O O . ALA A 1 99 ? 8.033 13.447 -18.578 1.00 91.75 99 ALA A O 1
ATOM 742 N N . ARG A 1 100 ? 8.621 11.948 -17.016 1.00 94.56 100 ARG A N 1
ATOM 743 C CA . ARG A 1 100 ? 10.045 12.315 -16.930 1.00 94.56 100 ARG A CA 1
ATOM 744 C C . ARG A 1 100 ? 10.953 11.562 -17.910 1.00 94.56 100 ARG A C 1
ATOM 746 O O . ARG A 1 100 ? 12.163 11.767 -17.873 1.00 94.56 100 ARG A O 1
ATOM 753 N N . GLY A 1 101 ? 10.392 10.735 -18.791 1.00 93.12 101 GLY A N 1
ATOM 754 C CA . GLY A 1 101 ? 11.121 10.100 -19.890 1.00 93.12 101 GLY A CA 1
ATOM 755 C C . GLY A 1 101 ? 11.345 8.595 -19.751 1.00 93.12 101 GLY A C 1
ATOM 756 O O . GLY A 1 101 ? 12.135 8.044 -20.516 1.00 93.12 101 GLY A O 1
ATOM 757 N N . ALA A 1 102 ? 10.677 7.902 -18.819 1.00 92.00 102 ALA A N 1
ATOM 758 C CA . ALA A 1 102 ? 10.673 6.441 -18.858 1.00 92.00 102 ALA A CA 1
ATOM 759 C C . ALA A 1 102 ? 9.998 5.954 -20.157 1.00 92.00 102 ALA A C 1
ATOM 761 O O . ALA A 1 102 ? 8.880 6.351 -20.475 1.00 92.00 102 ALA A O 1
ATOM 762 N N . LEU A 1 103 ? 10.693 5.102 -20.916 1.00 87.88 103 LEU A N 1
ATOM 763 C CA . LEU A 1 103 ? 10.289 4.692 -22.272 1.00 87.88 103 LEU A CA 1
ATOM 764 C C . LEU A 1 103 ? 9.376 3.452 -22.305 1.00 87.88 103 LEU A C 1
ATOM 766 O O . LEU A 1 103 ? 8.870 3.082 -23.362 1.00 87.88 103 LEU A O 1
ATOM 770 N N . GLY A 1 104 ? 9.198 2.772 -21.171 1.00 86.56 104 GLY A N 1
ATOM 771 C CA . GLY A 1 104 ? 8.419 1.537 -21.085 1.00 86.56 104 GLY A CA 1
ATOM 772 C C . GLY A 1 104 ? 6.909 1.780 -21.128 1.00 86.56 104 GLY A C 1
ATOM 773 O O . GLY A 1 104 ? 6.406 2.714 -20.516 1.00 86.56 104 GLY A O 1
ATOM 774 N N . THR A 1 105 ? 6.179 0.887 -21.799 1.00 90.38 105 THR A N 1
ATOM 775 C CA . THR A 1 105 ? 4.699 0.840 -21.793 1.00 90.38 105 THR A CA 1
ATOM 776 C C . THR A 1 105 ? 4.152 -0.186 -20.798 1.00 90.38 105 THR A C 1
ATOM 778 O O . THR A 1 105 ? 2.960 -0.495 -20.776 1.00 90.38 105 THR A O 1
ATOM 781 N N . THR A 1 106 ? 5.024 -0.764 -19.972 1.00 93.50 106 THR A N 1
ATOM 782 C CA . THR A 1 106 ? 4.662 -1.746 -18.950 1.00 93.50 106 THR A CA 1
ATOM 783 C C . THR A 1 106 ? 5.478 -1.491 -17.690 1.00 93.50 106 THR A C 1
ATOM 785 O O . THR A 1 106 ? 6.708 -1.505 -17.724 1.00 93.50 106 THR A O 1
ATOM 788 N N . ALA A 1 107 ? 4.779 -1.239 -16.589 1.00 93.69 107 ALA A N 1
ATOM 789 C CA . ALA A 1 107 ? 5.324 -1.193 -15.246 1.00 93.69 107 ALA A CA 1
ATOM 790 C C . ALA A 1 107 ? 5.197 -2.582 -14.614 1.00 93.69 107 ALA A C 1
ATOM 792 O O . ALA A 1 107 ? 4.122 -3.181 -14.614 1.00 93.69 107 ALA A O 1
ATOM 793 N N . VAL A 1 108 ? 6.296 -3.091 -14.062 1.00 93.00 108 VAL A N 1
ATOM 794 C CA . VAL A 1 108 ? 6.315 -4.397 -13.402 1.00 93.00 108 VAL A CA 1
ATOM 795 C C . VAL A 1 108 ? 6.300 -4.192 -11.891 1.00 93.00 108 VAL A C 1
ATOM 797 O O . VAL A 1 108 ? 7.253 -3.675 -11.311 1.00 93.00 108 VAL A O 1
ATOM 800 N N . ALA A 1 109 ? 5.213 -4.609 -11.252 1.00 92.12 109 ALA A N 1
ATOM 801 C CA . ALA A 1 109 ? 5.062 -4.646 -9.811 1.00 92.12 109 ALA A CA 1
ATOM 802 C C . ALA A 1 109 ? 5.827 -5.845 -9.237 1.00 92.12 109 ALA A C 1
ATOM 804 O O . ALA A 1 109 ? 5.535 -7.006 -9.538 1.00 92.12 109 ALA A O 1
ATOM 805 N N . ALA A 1 110 ? 6.795 -5.555 -8.375 1.00 88.44 110 ALA A N 1
ATOM 806 C CA . ALA A 1 110 ? 7.581 -6.544 -7.657 1.00 88.44 110 ALA A CA 1
ATOM 807 C C . ALA A 1 110 ? 7.627 -6.194 -6.165 1.00 88.44 110 ALA A C 1
ATOM 809 O O . ALA A 1 110 ? 7.508 -5.031 -5.786 1.00 88.44 110 ALA A O 1
ATOM 810 N N . GLY A 1 111 ? 7.827 -7.205 -5.318 1.00 83.81 111 GLY A N 1
ATOM 811 C CA . GLY A 1 111 ? 7.957 -7.037 -3.870 1.00 83.81 111 GLY A CA 1
ATOM 812 C C . GLY A 1 111 ? 6.881 -7.776 -3.080 1.00 83.81 111 GLY A C 1
ATOM 813 O O . GLY A 1 111 ? 5.746 -7.926 -3.525 1.00 83.81 111 GLY A O 1
ATOM 814 N N . GLY A 1 112 ? 7.249 -8.230 -1.879 1.00 83.69 112 GLY A N 1
ATOM 815 C CA . GLY A 1 112 ? 6.455 -9.186 -1.104 1.00 83.69 112 GLY A CA 1
ATOM 816 C C . GLY A 1 112 ? 5.048 -8.719 -0.719 1.00 83.69 112 GLY A C 1
ATOM 817 O O . GLY A 1 112 ? 4.188 -9.560 -0.490 1.00 83.69 112 GLY A O 1
ATOM 818 N N . VAL A 1 113 ? 4.779 -7.412 -0.660 1.00 85.38 113 VAL A N 1
ATOM 819 C CA . VAL A 1 113 ? 3.419 -6.910 -0.399 1.00 85.38 113 VAL A CA 1
ATOM 820 C C . VAL A 1 113 ? 2.562 -7.057 -1.648 1.00 85.38 113 VAL A C 1
ATOM 822 O O . VAL A 1 113 ? 1.589 -7.801 -1.630 1.00 85.38 113 VAL A O 1
ATOM 825 N N . VAL A 1 114 ? 2.939 -6.409 -2.752 1.00 84.69 114 VAL A N 1
ATOM 826 C CA . VAL A 1 114 ? 2.120 -6.388 -3.974 1.00 84.69 114 VAL A CA 1
ATOM 827 C C . VAL A 1 114 ? 1.928 -7.782 -4.582 1.00 84.69 114 VAL A C 1
ATOM 829 O O . VAL A 1 114 ? 0.869 -8.057 -5.138 1.00 84.69 114 VAL A O 1
ATOM 832 N N . THR A 1 115 ? 2.893 -8.694 -4.409 1.00 85.31 115 THR A N 1
ATOM 833 C CA . THR A 1 115 ? 2.769 -10.085 -4.876 1.00 85.31 115 THR A CA 1
ATOM 834 C C . THR A 1 115 ? 1.840 -10.937 -4.011 1.00 85.31 115 THR A C 1
ATOM 836 O O . THR A 1 115 ? 1.218 -11.858 -4.529 1.00 85.31 115 THR A O 1
ATOM 839 N N . ASN A 1 116 ? 1.738 -10.654 -2.707 1.00 86.62 116 ASN A N 1
ATOM 840 C CA . ASN A 1 116 ? 0.909 -11.430 -1.775 1.00 86.62 116 ASN A CA 1
ATOM 841 C C . ASN A 1 116 ? -0.438 -10.765 -1.462 1.00 86.62 116 ASN A C 1
ATOM 843 O O . ASN A 1 116 ? -1.271 -11.376 -0.799 1.00 86.62 116 ASN A O 1
ATOM 847 N N . GLN A 1 117 ? -0.658 -9.529 -1.919 1.00 92.69 117 GLN A N 1
ATOM 848 C CA . GLN A 1 117 ? -1.846 -8.733 -1.615 1.00 92.69 117 GLN A CA 1
ATOM 849 C C . GLN A 1 117 ? -2.548 -8.293 -2.909 1.00 92.69 117 GLN A C 1
ATOM 851 O O . GLN A 1 117 ? -2.349 -7.169 -3.382 1.00 92.69 117 GLN A O 1
ATOM 856 N N . PRO A 1 118 ? -3.425 -9.142 -3.488 1.00 92.25 118 PRO A N 1
ATOM 857 C CA . PRO A 1 118 ? -4.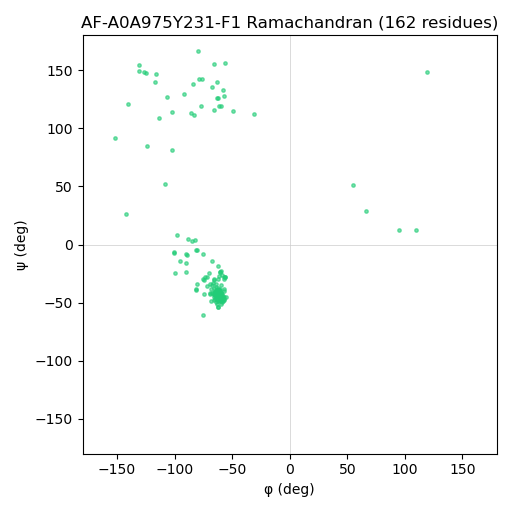133 -8.839 -4.734 1.00 92.25 118 PRO A CA 1
ATOM 858 C C . PRO A 1 118 ? -4.964 -7.551 -4.687 1.00 92.25 118 PRO A C 1
ATOM 860 O O . PRO A 1 118 ? -5.179 -6.917 -5.719 1.00 92.25 118 PRO A O 1
ATOM 863 N N . ARG A 1 119 ? -5.439 -7.154 -3.498 1.00 93.94 119 ARG A N 1
ATOM 864 C CA . ARG A 1 119 ? -6.171 -5.898 -3.283 1.00 93.94 119 ARG A CA 1
ATOM 865 C C . ARG A 1 119 ? -5.324 -4.682 -3.655 1.00 93.94 119 ARG A C 1
ATOM 867 O O . ARG A 1 119 ? -5.807 -3.838 -4.403 1.00 93.94 119 ARG A O 1
ATOM 874 N N . LEU A 1 120 ? -4.075 -4.631 -3.185 1.00 94.69 120 LEU A N 1
ATOM 875 C CA . LEU A 1 120 ? -3.164 -3.531 -3.498 1.00 94.69 120 LEU A CA 1
ATOM 876 C C . LEU A 1 120 ? -2.909 -3.463 -5.003 1.00 94.69 120 LEU A C 1
ATOM 878 O O . LEU A 1 120 ? -3.063 -2.405 -5.598 1.00 94.69 120 LEU A O 1
ATOM 882 N N . PHE A 1 121 ? -2.594 -4.600 -5.633 1.00 95.31 121 PHE A N 1
ATOM 883 C CA . PHE A 1 121 ? -2.349 -4.648 -7.076 1.00 95.31 121 PHE A CA 1
ATOM 884 C C . PHE A 1 121 ? -3.544 -4.127 -7.889 1.00 95.31 121 PHE A C 1
ATOM 886 O O . PHE A 1 121 ? -3.368 -3.301 -8.783 1.00 95.31 121 PHE A O 1
ATOM 893 N N . ARG A 1 122 ? -4.767 -4.569 -7.561 1.00 95.62 122 ARG A N 1
ATOM 894 C CA . ARG A 1 122 ? -5.984 -4.108 -8.249 1.00 95.62 122 ARG A CA 1
ATOM 895 C C . ARG A 1 122 ? -6.233 -2.615 -8.056 1.00 95.62 122 ARG A C 1
ATOM 897 O O . ARG A 1 122 ? -6.598 -1.955 -9.022 1.00 95.62 122 ARG A O 1
ATOM 904 N N . SER A 1 123 ? -6.032 -2.097 -6.846 1.00 96.44 123 SER A N 1
ATOM 905 C CA . SER A 1 123 ? -6.195 -0.668 -6.574 1.00 96.44 123 SER A CA 1
ATOM 906 C C . SER A 1 123 ? -5.146 0.163 -7.329 1.00 96.44 123 SER A C 1
ATOM 908 O O . SER A 1 123 ? -5.505 1.124 -8.005 1.00 96.44 123 SER A O 1
ATOM 910 N N . VAL A 1 124 ? -3.875 -0.267 -7.363 1.00 96.44 124 VAL A N 1
ATOM 911 C CA . VAL A 1 124 ? -2.831 0.412 -8.159 1.00 96.44 124 VAL A CA 1
ATOM 912 C C . VAL A 1 124 ? -3.195 0.401 -9.642 1.00 96.44 124 VAL A C 1
ATOM 914 O O . VAL A 1 124 ? -3.113 1.438 -10.290 1.00 96.44 124 VAL A O 1
ATOM 917 N N . ALA A 1 125 ? -3.627 -0.741 -10.185 1.00 96.12 125 ALA A N 1
ATOM 918 C CA . ALA A 1 125 ? -4.045 -0.840 -11.582 1.00 96.12 125 ALA A CA 1
ATOM 919 C C . ALA A 1 125 ? -5.239 0.078 -11.896 1.00 96.12 125 ALA A C 1
ATOM 921 O O . ALA A 1 125 ? -5.268 0.716 -12.948 1.00 96.12 125 ALA A O 1
ATOM 922 N N . HIS A 1 126 ? -6.203 0.173 -10.975 1.00 96.69 126 HIS A N 1
ATOM 923 C CA . HIS A 1 126 ? -7.350 1.065 -11.107 1.00 96.69 126 HIS A CA 1
ATOM 924 C C . HIS A 1 126 ? -6.919 2.535 -11.155 1.00 96.69 126 HIS A C 1
ATOM 926 O O . HIS A 1 126 ? -7.223 3.223 -12.130 1.00 96.69 126 HIS A O 1
ATOM 932 N N . HIS A 1 127 ? -6.150 3.002 -10.168 1.00 97.19 127 HIS A N 1
ATOM 933 C CA . HIS A 1 127 ? -5.652 4.381 -10.142 1.00 97.19 127 HIS A CA 1
ATOM 934 C C . HIS A 1 127 ? -4.749 4.684 -11.336 1.00 97.19 127 HIS A C 1
ATOM 936 O O . HIS A 1 127 ? -4.863 5.747 -11.944 1.00 97.19 127 HIS A O 1
ATOM 942 N N . LEU A 1 128 ? -3.898 3.735 -11.735 1.00 96.38 128 LEU A N 1
ATOM 943 C CA . LEU A 1 128 ? -3.009 3.910 -12.878 1.00 96.38 128 LEU A CA 1
ATOM 944 C C . LEU A 1 128 ? -3.788 4.122 -14.173 1.00 96.38 128 LEU A C 1
ATOM 946 O O . LEU A 1 128 ? -3.416 4.992 -14.948 1.00 96.38 128 LEU A O 1
ATOM 950 N N . SER A 1 129 ? -4.901 3.412 -14.375 1.00 95.19 129 SER A N 1
ATOM 951 C CA . SER A 1 129 ? -5.742 3.610 -15.562 1.00 95.19 129 SER A CA 1
ATOM 952 C C . SER A 1 129 ? -6.316 5.029 -15.677 1.00 95.19 129 SER A C 1
ATOM 954 O O . SER A 1 129 ? -6.603 5.480 -16.782 1.00 95.19 129 SER A O 1
ATOM 956 N N . THR A 1 130 ? -6.439 5.747 -14.555 1.00 95.69 130 THR A N 1
ATOM 957 C CA . THR A 1 130 ? -6.864 7.152 -14.515 1.00 95.69 130 THR A CA 1
ATOM 958 C C . THR A 1 130 ? -5.708 8.106 -14.819 1.00 95.69 130 THR A C 1
ATOM 960 O O . THR A 1 130 ? -5.904 9.109 -15.504 1.00 95.69 130 THR A O 1
ATOM 963 N N . TYR A 1 131 ? -4.504 7.809 -14.319 1.00 95.12 131 TYR A N 1
ATOM 964 C CA . TYR A 1 131 ? -3.326 8.667 -14.488 1.00 95.12 131 TYR A CA 1
ATOM 965 C C . TYR A 1 131 ? -2.619 8.485 -15.838 1.00 95.12 131 TYR A C 1
ATOM 967 O O . TYR A 1 131 ? -2.139 9.459 -16.414 1.00 95.12 131 TYR A O 1
ATOM 975 N N . ASP A 1 132 ? -2.534 7.251 -16.330 1.00 93.94 132 ASP A N 1
ATOM 976 C CA . ASP A 1 132 ? -1.897 6.883 -17.592 1.00 93.94 132 ASP A CA 1
ATOM 977 C C . ASP A 1 132 ? -2.556 5.614 -18.174 1.00 93.94 132 ASP A C 1
ATOM 979 O O . ASP A 1 132 ? -2.122 4.493 -17.887 1.00 93.94 132 ASP A O 1
ATOM 983 N N . PRO A 1 133 ? -3.589 5.770 -19.024 1.00 92.75 133 PRO A N 1
ATOM 984 C CA . PRO A 1 133 ? -4.304 4.650 -19.637 1.00 92.75 133 PRO A CA 1
ATOM 985 C C . PRO A 1 133 ? -3.441 3.759 -20.542 1.00 92.75 133 PRO A C 1
ATOM 987 O O . PRO A 1 133 ? -3.840 2.640 -20.866 1.00 92.75 133 PRO A O 1
ATOM 990 N N . GLU A 1 134 ? -2.285 4.247 -20.998 1.00 93.00 134 GLU A N 1
ATOM 991 C CA . GLU A 1 134 ? -1.400 3.498 -21.890 1.00 93.00 134 GLU A CA 1
ATOM 992 C C . GLU A 1 134 ? -0.372 2.654 -21.129 1.00 93.00 134 GLU A C 1
ATOM 994 O O . GLU A 1 134 ? 0.264 1.781 -21.729 1.00 93.00 134 GLU A O 1
ATOM 999 N N . LEU A 1 135 ? -0.158 2.921 -19.835 1.00 94.75 135 LEU A N 1
ATOM 1000 C CA . LEU A 1 135 ? 0.788 2.168 -19.020 1.00 94.75 135 LEU A CA 1
ATOM 1001 C C . LEU A 1 135 ? 0.119 0.917 -18.453 1.00 94.75 135 LEU A C 1
ATOM 1003 O O . LEU A 1 135 ? -0.755 0.981 -17.590 1.00 94.75 135 LEU A O 1
ATOM 1007 N N . ARG A 1 136 ? 0.568 -0.254 -18.908 1.00 94.19 136 ARG A N 1
ATOM 1008 C CA . ARG A 1 136 ? 0.120 -1.531 -18.340 1.00 94.19 136 ARG A CA 1
ATOM 1009 C C . ARG A 1 136 ? 0.836 -1.812 -17.026 1.00 94.19 136 ARG A C 1
ATOM 1011 O O . ARG A 1 136 ? 2.034 -1.565 -16.919 1.00 94.19 136 ARG A O 1
ATOM 1018 N N . LEU A 1 137 ? 0.123 -2.385 -16.062 1.00 95.62 137 LEU A N 1
ATOM 1019 C CA . LEU A 1 137 ? 0.707 -2.907 -14.829 1.00 95.62 137 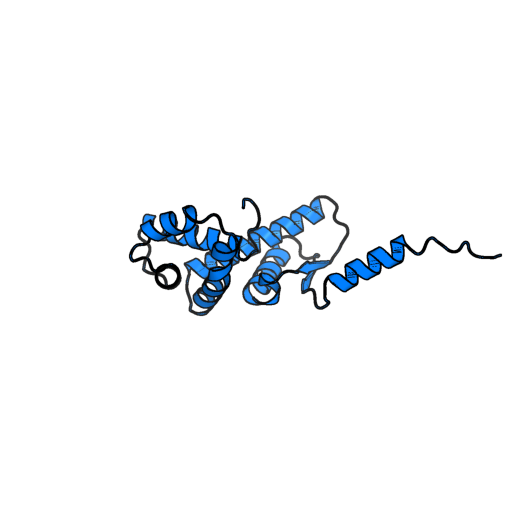LEU A CA 1
ATOM 1020 C C . LEU A 1 137 ? 0.719 -4.436 -14.871 1.00 95.62 137 LEU A C 1
ATOM 1022 O O . LEU A 1 137 ? -0.324 -5.058 -15.065 1.00 95.62 137 LEU A O 1
ATOM 1026 N N . GLU A 1 138 ? 1.881 -5.040 -14.645 1.00 95.25 138 GLU A N 1
ATOM 1027 C CA . GLU A 1 138 ? 2.052 -6.495 -14.598 1.00 95.25 138 GLU A CA 1
ATOM 1028 C C . GLU A 1 138 ? 2.732 -6.924 -13.297 1.00 95.25 138 GLU A C 1
ATOM 1030 O O . GLU A 1 138 ? 3.544 -6.188 -12.743 1.00 95.25 138 GLU A O 1
ATOM 1035 N N . LEU A 1 139 ? 2.412 -8.116 -12.790 1.00 93.62 139 LEU A N 1
ATOM 1036 C CA . LEU A 1 139 ? 3.124 -8.704 -11.652 1.00 93.62 139 LEU A CA 1
ATOM 1037 C C . LEU A 1 139 ? 4.382 -9.420 -12.134 1.00 93.62 139 LEU A C 1
ATOM 1039 O O . LEU A 1 139 ? 4.344 -10.169 -13.109 1.00 93.62 139 LEU A O 1
ATOM 1043 N N . LEU A 1 140 ? 5.483 -9.258 -11.402 1.00 92.00 140 LEU A N 1
ATOM 1044 C CA . LEU A 1 140 ? 6.679 -10.057 -11.631 1.00 92.00 140 LEU A CA 1
ATOM 1045 C C . LEU A 1 140 ? 6.398 -11.531 -11.290 1.00 92.00 140 LEU A C 1
ATOM 1047 O O . LEU A 1 140 ? 6.164 -11.876 -10.134 1.00 92.00 140 LEU A O 1
ATOM 1051 N N . THR A 1 141 ? 6.459 -12.403 -12.294 1.00 88.06 141 THR A N 1
ATOM 1052 C CA . THR A 1 141 ? 6.206 -13.851 -12.155 1.00 88.06 141 THR A CA 1
ATOM 1053 C C . THR A 1 141 ? 7.477 -14.696 -12.091 1.00 88.06 141 THR A C 1
ATOM 1055 O O . THR A 1 141 ? 7.411 -15.898 -11.838 1.00 88.06 141 THR A O 1
ATO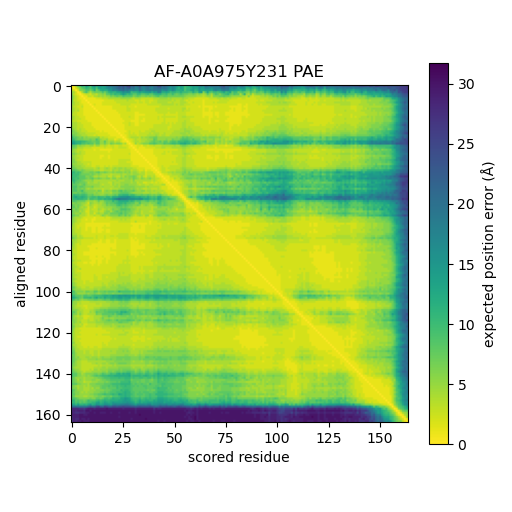M 1058 N N . VAL A 1 142 ? 8.643 -14.081 -12.301 1.00 88.94 142 VAL A N 1
ATOM 1059 C CA . VAL A 1 142 ? 9.948 -14.749 -12.300 1.00 88.94 142 VAL A CA 1
ATOM 1060 C C . VAL A 1 142 ? 10.829 -14.236 -11.158 1.00 88.94 142 VAL A C 1
ATOM 1062 O O . VAL A 1 142 ? 10.762 -13.055 -10.817 1.00 88.94 142 VAL A O 1
ATOM 1065 N N . PRO A 1 143 ? 11.691 -15.078 -10.562 1.00 88.25 143 PRO A N 1
ATOM 1066 C CA . PRO A 1 143 ? 12.612 -14.629 -9.525 1.00 88.25 143 PRO A CA 1
ATOM 1067 C C . PRO A 1 143 ? 13.532 -13.493 -10.018 1.00 88.25 143 PRO A C 1
ATOM 1069 O O . PRO A 1 143 ? 14.155 -13.650 -11.072 1.00 88.25 143 PRO A O 1
ATOM 1072 N N . PRO A 1 144 ? 13.716 -12.393 -9.255 1.00 88.56 144 PRO A N 1
ATOM 1073 C CA . PRO A 1 144 ? 14.573 -11.269 -9.660 1.00 88.56 144 PRO A CA 1
ATOM 1074 C C . PRO A 1 144 ? 16.020 -11.664 -9.986 1.00 88.56 144 PRO A C 1
ATOM 1076 O O . PRO A 1 144 ? 16.667 -11.033 -10.821 1.00 88.56 144 PRO A O 1
ATOM 1079 N N . VAL A 1 145 ? 16.518 -12.745 -9.371 1.00 92.62 145 VAL A N 1
ATOM 1080 C CA . VAL A 1 145 ? 17.853 -13.301 -9.644 1.00 92.62 145 VAL A CA 1
ATOM 1081 C C . VAL A 1 145 ? 18.045 -13.667 -11.119 1.00 92.62 145 VAL A C 1
ATOM 1083 O O . VAL A 1 145 ? 19.150 -13.526 -11.632 1.00 92.62 145 VAL A O 1
ATOM 1086 N N . MET A 1 146 ? 16.981 -14.040 -11.838 1.00 92.06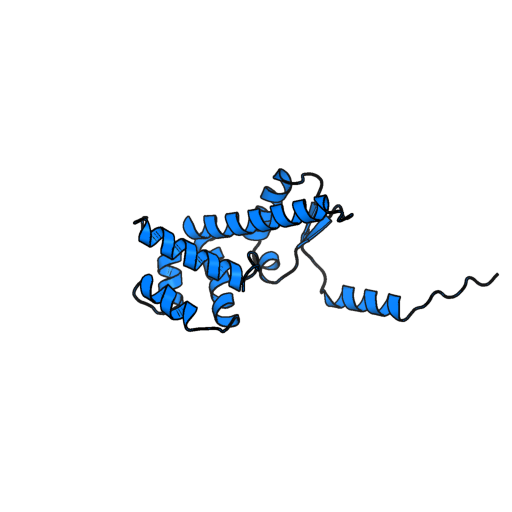 146 MET A N 1
ATOM 1087 C CA . MET A 1 146 ? 17.061 -14.319 -13.276 1.00 92.06 146 MET A CA 1
ATOM 1088 C C . MET A 1 146 ? 17.460 -13.074 -14.076 1.00 92.06 146 MET A C 1
ATOM 1090 O O . MET A 1 146 ? 18.288 -13.166 -14.980 1.00 92.06 146 MET A O 1
ATOM 1094 N N . GLY A 1 147 ? 16.941 -11.898 -13.709 1.00 89.69 147 GLY A N 1
ATOM 1095 C CA . GLY A 1 147 ? 17.336 -10.631 -14.328 1.00 89.69 147 GLY A CA 1
ATOM 1096 C C . GLY A 1 147 ? 18.793 -10.274 -14.031 1.00 89.69 147 GLY A C 1
ATOM 1097 O O . GLY A 1 147 ? 19.524 -9.862 -14.929 1.00 89.69 147 GLY A O 1
ATOM 1098 N N . ALA A 1 148 ? 19.246 -10.504 -12.794 1.00 93.25 148 ALA A N 1
ATOM 1099 C CA . ALA A 1 148 ? 20.641 -10.286 -12.412 1.00 93.25 148 ALA A CA 1
ATOM 1100 C C . ALA A 1 148 ? 21.608 -11.188 -13.200 1.00 93.25 148 ALA A C 1
ATOM 1102 O O . ALA A 1 148 ? 22.642 -10.714 -13.671 1.00 93.25 148 ALA A O 1
ATOM 1103 N N . LEU A 1 149 ? 21.253 -12.463 -13.400 1.00 94.56 149 LEU A N 1
ATOM 1104 C CA . LEU A 1 149 ? 22.030 -13.395 -14.223 1.00 94.56 149 LEU A CA 1
ATOM 1105 C C . LEU A 1 149 ? 22.096 -12.946 -15.688 1.00 94.56 149 LEU A C 1
ATOM 1107 O O . LEU A 1 149 ? 23.175 -12.985 -16.277 1.00 94.56 149 LEU A O 1
ATOM 1111 N N . GLN A 1 150 ? 20.986 -12.464 -16.260 1.00 93.31 150 GLN A N 1
ATOM 1112 C CA . GLN A 1 150 ? 20.971 -11.946 -17.632 1.00 93.31 150 GLN A CA 1
ATOM 1113 C C . GLN A 1 150 ? 21.875 -10.716 -17.788 1.00 93.31 150 GLN A C 1
ATOM 1115 O O . GLN A 1 150 ? 22.638 -10.624 -18.750 1.00 93.31 150 GLN A O 1
ATOM 1120 N N . ILE A 1 151 ? 21.829 -9.791 -16.822 1.00 93.00 151 ILE A N 1
ATOM 1121 C CA . ILE A 1 151 ? 22.714 -8.620 -16.794 1.00 93.00 151 ILE A CA 1
ATOM 1122 C C . ILE A 1 151 ? 24.178 -9.070 -16.718 1.00 93.00 151 ILE A C 1
ATOM 1124 O O . ILE A 1 151 ? 24.995 -8.617 -17.517 1.00 93.00 151 ILE A O 1
ATOM 1128 N N . ALA A 1 152 ? 24.512 -9.997 -15.814 1.00 94.38 152 ALA A N 1
ATOM 1129 C CA . ALA A 1 152 ? 25.868 -10.526 -15.689 1.00 94.38 152 ALA A CA 1
ATOM 1130 C C . ALA A 1 152 ? 26.348 -11.197 -16.987 1.00 94.38 152 ALA A C 1
ATOM 1132 O O . ALA A 1 152 ? 27.476 -10.970 -17.417 1.00 94.38 152 ALA A O 1
ATOM 1133 N N . HIS A 1 153 ? 25.482 -11.963 -17.655 1.00 93.19 153 HIS A N 1
ATOM 1134 C CA . HIS A 1 153 ? 25.806 -12.604 -18.926 1.00 93.19 153 HIS A CA 1
ATOM 1135 C C . HIS A 1 153 ? 26.133 -11.588 -20.033 1.00 93.19 153 HIS A C 1
ATOM 1137 O O . HIS A 1 153 ? 27.119 -11.770 -20.749 1.00 93.19 153 HIS A O 1
ATOM 1143 N N . HIS A 1 154 ? 25.365 -10.496 -20.136 1.00 91.62 154 HIS A N 1
ATOM 1144 C CA . HIS A 1 154 ? 25.637 -9.412 -21.089 1.00 91.62 154 HIS A CA 1
ATOM 1145 C C . HIS A 1 154 ? 26.934 -8.651 -20.780 1.00 91.62 154 HIS A C 1
ATOM 1147 O O . HIS A 1 154 ? 27.607 -8.197 -21.699 1.00 91.62 154 HIS A O 1
ATOM 1153 N N . LEU A 1 155 ? 27.298 -8.510 -19.503 1.00 92.06 155 LEU A N 1
ATOM 1154 C CA . LEU A 1 155 ? 28.528 -7.821 -19.099 1.00 92.06 155 LEU A CA 1
ATOM 1155 C C . LEU A 1 155 ? 29.790 -8.659 -19.352 1.00 92.06 155 LEU A C 1
ATOM 1157 O O . LEU A 1 155 ? 30.856 -8.096 -19.588 1.00 92.06 155 LEU A O 1
ATOM 1161 N N . VAL A 1 156 ? 29.678 -9.990 -19.290 1.00 89.69 156 VAL A N 1
ATOM 1162 C CA . VAL A 1 156 ? 30.811 -10.923 -19.438 1.00 89.69 156 VAL A CA 1
ATOM 1163 C C . VAL A 1 156 ? 30.959 -11.448 -20.873 1.00 89.69 156 VAL A C 1
ATOM 1165 O O . VAL A 1 156 ? 32.018 -11.967 -21.215 1.00 89.69 156 VAL A O 1
ATOM 1168 N N . SER A 1 157 ? 29.949 -11.272 -21.730 1.00 73.25 157 SE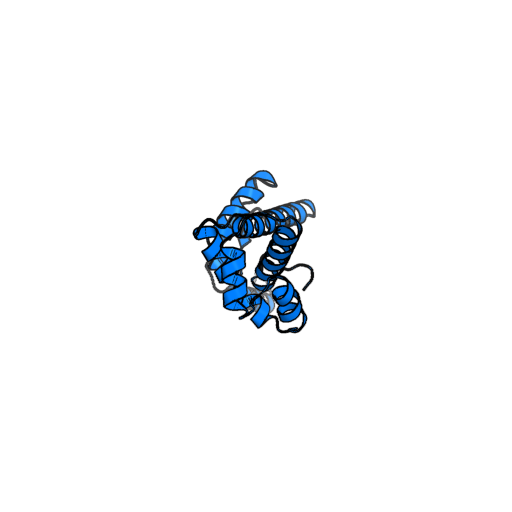R A N 1
ATOM 1169 C CA . SER A 1 157 ? 30.007 -11.624 -23.157 1.00 73.25 157 SER A CA 1
ATOM 1170 C C . SER A 1 157 ? 30.218 -10.364 -24.013 1.00 73.25 157 SER A C 1
ATOM 1172 O O . SER A 1 157 ? 29.243 -9.819 -24.535 1.00 73.25 157 SER A O 1
ATOM 1174 N N . PRO A 1 158 ? 31.450 -9.838 -24.164 1.00 56.47 158 PRO A N 1
ATOM 1175 C CA . PRO A 1 158 ? 31.699 -8.800 -25.154 1.00 56.47 158 PRO A CA 1
ATOM 1176 C C . PRO A 1 158 ? 31.442 -9.372 -26.556 1.00 56.47 158 PRO A C 1
ATOM 1178 O O . PRO A 1 158 ? 31.782 -10.521 -26.828 1.00 56.47 158 PRO A O 1
ATOM 1181 N N . LEU A 1 159 ? 30.827 -8.556 -27.419 1.00 56.81 159 LEU A N 1
ATOM 1182 C CA . LEU A 1 159 ? 30.608 -8.789 -28.852 1.00 56.81 159 LEU A CA 1
ATOM 1183 C C . LEU A 1 159 ? 31.734 -9.632 -29.475 1.00 56.81 159 LEU A C 1
ATOM 1185 O O . LEU A 1 159 ? 32.853 -9.141 -29.630 1.00 56.81 159 LEU A O 1
ATOM 1189 N N . GLU A 1 160 ? 31.437 -10.866 -29.887 1.00 48.72 160 GLU A N 1
ATOM 1190 C CA . GLU A 1 160 ? 32.249 -11.510 -30.919 1.00 48.72 160 GLU A CA 1
ATOM 1191 C C . GLU A 1 160 ? 32.169 -10.613 -32.168 1.00 48.72 160 GLU A C 1
ATOM 1193 O O . GLU A 1 160 ? 31.062 -10.366 -32.662 1.00 48.72 160 GLU A O 1
ATOM 1198 N N . PRO A 1 161 ? 33.287 -10.067 -32.684 1.00 48.97 161 PRO A N 1
ATOM 1199 C CA . PRO A 1 161 ? 33.246 -9.347 -33.944 1.00 48.97 161 PRO A CA 1
ATOM 1200 C C . PRO A 1 161 ? 32.832 -10.336 -35.034 1.00 48.97 161 PRO A C 1
ATOM 1202 O O . PRO A 1 161 ? 33.445 -11.394 -35.185 1.00 48.97 161 PRO A O 1
ATOM 1205 N N . SER A 1 162 ? 31.782 -9.992 -35.785 1.00 53.41 162 SER A N 1
ATOM 1206 C CA . SER A 1 162 ? 31.322 -10.772 -36.933 1.00 53.41 162 SER A CA 1
ATOM 1207 C C . SER A 1 162 ? 32.507 -11.082 -37.847 1.00 53.41 162 SER A C 1
ATOM 1209 O O . SER A 1 162 ? 33.125 -10.167 -38.400 1.00 53.41 162 SER A O 1
ATOM 1211 N N . ARG A 1 163 ? 32.848 -12.365 -37.977 1.00 45.03 163 ARG A N 1
ATOM 1212 C CA . ARG A 1 163 ? 33.895 -12.824 -38.893 1.00 45.03 163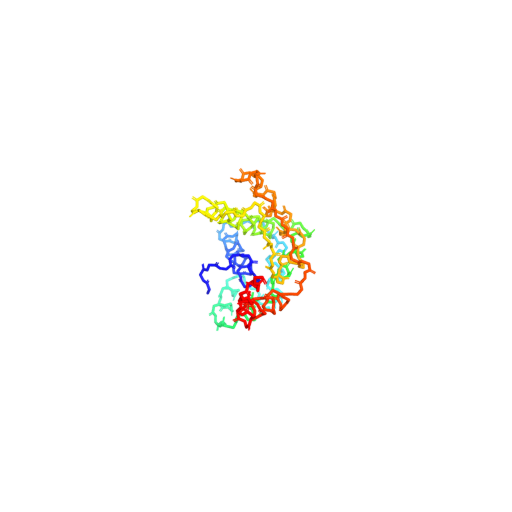 ARG A CA 1
ATOM 1213 C C . ARG A 1 163 ? 33.426 -12.602 -40.344 1.00 45.03 163 ARG A C 1
ATOM 1215 O O . ARG A 1 163 ? 32.259 -12.894 -40.608 1.00 45.03 163 ARG A O 1
ATOM 1222 N N . PRO A 1 164 ? 34.283 -12.069 -41.236 1.00 57.19 164 PRO A N 1
ATOM 1223 C CA . PRO A 1 164 ? 33.954 -11.851 -42.646 1.00 57.19 164 PRO A CA 1
ATOM 1224 C C . PRO A 1 164 ? 33.733 -13.156 -43.416 1.00 57.19 164 PRO A C 1
ATOM 1226 O O . PRO A 1 164 ? 34.311 -14.192 -43.008 1.00 57.19 164 PRO A O 1
#